Protein AF-A0A0A8JZZ3-F1 (afdb_monomer_lite)

Radius of gyration: 33.3 Å; chains: 1; bounding box: 84×31×88 Å

Organism: NCBI:txid1384459

Structure (mmCIF, N/CA/C/O backbone):
data_AF-A0A0A8JZZ3-F1
#
_entry.id   AF-A0A0A8JZZ3-F1
#
loop_
_atom_site.group_PDB
_atom_site.id
_atom_site.type_symbol
_atom_site.label_atom_id
_atom_site.label_alt_id
_atom_site.label_comp_id
_atom_site.label_asym_id
_atom_site.label_entity_id
_atom_site.label_seq_id
_atom_site.pdbx_PDB_ins_code
_atom_site.Cartn_x
_atom_site.Cartn_y
_atom_site.Cartn_z
_atom_site.occupancy
_atom_site.B_iso_or_equiv
_atom_site.auth_seq_id
_atom_site.auth_comp_id
_atom_site.auth_asym_id
_atom_site.auth_atom_id
_atom_site.pdbx_PDB_model_num
ATOM 1 N N . MET A 1 1 ? -19.562 -0.180 -4.696 1.00 65.62 1 MET A N 1
ATOM 2 C CA . MET A 1 1 ? -19.230 -0.569 -6.090 1.00 65.62 1 MET A CA 1
ATOM 3 C C . MET A 1 1 ? -18.283 0.412 -6.783 1.00 65.62 1 MET A C 1
ATOM 5 O O . MET A 1 1 ? -17.347 -0.046 -7.423 1.00 65.62 1 MET A O 1
ATOM 9 N N . THR A 1 2 ? -18.449 1.724 -6.602 1.00 86.44 2 THR A N 1
ATOM 10 C CA . THR A 1 2 ? -17.622 2.788 -7.217 1.00 86.44 2 THR A CA 1
ATOM 11 C C . THR A 1 2 ? -16.111 2.603 -7.053 1.00 86.44 2 THR A C 1
ATOM 13 O O . THR A 1 2 ? -15.379 2.689 -8.029 1.00 86.44 2 THR A O 1
ATOM 16 N N . ARG A 1 3 ? -15.633 2.246 -5.854 1.00 84.12 3 ARG A N 1
ATOM 17 C CA . ARG A 1 3 ? -14.196 2.033 -5.600 1.00 84.12 3 ARG A CA 1
ATOM 18 C C . ARG A 1 3 ? -13.573 0.954 -6.493 1.00 84.12 3 ARG A C 1
ATOM 20 O O . ARG A 1 3 ? -12.444 1.117 -6.931 1.00 84.12 3 ARG A O 1
ATOM 27 N N . LYS A 1 4 ? -14.300 -0.135 -6.773 1.00 85.56 4 LYS A N 1
ATOM 28 C CA . LYS A 1 4 ? -13.810 -1.214 -7.648 1.00 85.56 4 LYS A CA 1
ATOM 29 C C . LYS A 1 4 ? -13.753 -0.759 -9.111 1.00 85.56 4 LYS A C 1
ATOM 31 O O . LYS A 1 4 ? -12.809 -1.108 -9.806 1.00 85.56 4 LYS A O 1
ATOM 36 N N . LEU A 1 5 ? -14.723 0.055 -9.538 1.00 88.44 5 LEU A N 1
ATOM 37 C CA . LEU A 1 5 ? -14.767 0.631 -10.885 1.00 88.44 5 LEU A CA 1
ATOM 38 C C . LEU A 1 5 ? -13.639 1.642 -11.108 1.00 88.44 5 LEU A C 1
ATOM 40 O O . LEU A 1 5 ? -12.910 1.519 -12.083 1.00 88.44 5 LEU A O 1
ATOM 44 N N . VAL A 1 6 ? -13.440 2.582 -10.179 1.00 88.44 6 VAL A N 1
ATOM 45 C CA . VAL A 1 6 ? -12.343 3.564 -10.250 1.00 88.44 6 VAL A CA 1
ATOM 46 C C . VAL A 1 6 ? -10.986 2.863 -10.219 1.00 88.44 6 VAL A C 1
ATOM 48 O O . VAL A 1 6 ? -10.097 3.208 -10.988 1.00 88.44 6 VAL A O 1
ATOM 51 N N . LEU A 1 7 ? -10.832 1.836 -9.378 1.00 88.88 7 LEU A N 1
ATOM 52 C CA . LEU A 1 7 ? -9.595 1.063 -9.329 1.00 88.88 7 LEU A CA 1
ATOM 53 C C . LEU A 1 7 ? -9.319 0.352 -10.660 1.00 88.88 7 LEU A C 1
ATOM 55 O O . LEU A 1 7 ? -8.202 0.433 -11.155 1.00 88.88 7 LEU A O 1
ATOM 59 N N . GLY A 1 8 ? -10.322 -0.295 -11.260 1.00 90.00 8 GLY A N 1
ATOM 60 C CA . GLY A 1 8 ? -10.183 -0.909 -12.583 1.00 90.00 8 GLY A CA 1
ATOM 61 C C . GLY A 1 8 ? -9.839 0.114 -13.666 1.00 90.00 8 GLY A C 1
ATOM 62 O O . GLY A 1 8 ? -8.918 -0.112 -14.445 1.00 90.00 8 GLY A O 1
ATOM 63 N N . LEU A 1 9 ? -10.509 1.270 -13.654 1.00 94.19 9 LEU A N 1
ATOM 64 C CA . LEU A 1 9 ? -10.282 2.360 -14.604 1.00 94.19 9 LEU A CA 1
ATOM 65 C C . LEU A 1 9 ? -8.852 2.911 -14.554 1.00 94.19 9 LEU A C 1
ATOM 67 O O . LEU A 1 9 ? -8.366 3.382 -15.570 1.00 94.19 9 LEU A O 1
ATOM 71 N N . VAL A 1 10 ? -8.175 2.851 -13.405 1.00 91.00 10 VAL A N 1
ATOM 72 C CA . VAL A 1 10 ? -6.788 3.324 -13.260 1.00 91.00 10 VAL A CA 1
ATOM 73 C C . VAL A 1 10 ? -5.779 2.195 -13.484 1.00 91.00 10 VAL A C 1
ATOM 75 O O . VAL A 1 10 ? -4.814 2.365 -14.222 1.00 91.00 10 VAL A O 1
ATOM 78 N N . ILE A 1 11 ? -5.995 1.028 -12.872 1.00 91.19 11 ILE A N 1
ATOM 79 C CA . ILE A 1 11 ? -5.035 -0.086 -12.891 1.00 91.19 11 ILE A CA 1
ATOM 80 C C . ILE A 1 11 ? -4.914 -0.702 -14.286 1.00 91.19 11 ILE A C 1
ATOM 82 O O . ILE A 1 11 ? -3.808 -1.029 -14.704 1.00 91.19 11 ILE A O 1
ATOM 86 N N . ILE A 1 12 ? -6.026 -0.857 -15.012 1.00 94.56 12 ILE A N 1
ATOM 87 C CA . ILE A 1 12 ? -6.021 -1.481 -16.341 1.00 94.56 12 ILE A CA 1
ATOM 88 C C . ILE A 1 12 ? -5.175 -0.676 -17.342 1.00 94.56 12 ILE A C 1
ATOM 90 O O . ILE A 1 12 ? -4.244 -1.258 -17.902 1.00 94.56 12 ILE A O 1
ATOM 94 N N . PRO A 1 13 ? -5.419 0.631 -17.575 1.00 95.62 13 PRO A N 1
ATOM 95 C CA . PRO A 1 13 ? -4.598 1.395 -18.510 1.00 95.62 13 PRO A CA 1
ATOM 96 C C . PRO A 1 13 ? -3.156 1.546 -18.026 1.00 95.62 13 PRO A C 1
ATOM 98 O O . PRO A 1 13 ? -2.245 1.491 -18.846 1.00 95.62 13 PRO A O 1
ATOM 101 N N . LEU A 1 14 ? -2.927 1.665 -16.712 1.00 91.62 14 LEU A N 1
ATOM 102 C CA . LEU A 1 14 ? -1.573 1.696 -16.158 1.00 91.62 14 LEU A CA 1
ATOM 103 C C . LEU A 1 14 ? -0.808 0.401 -16.474 1.00 91.62 14 LEU A C 1
ATOM 105 O O . LEU A 1 14 ? 0.331 0.453 -16.929 1.00 91.62 14 LEU A O 1
ATOM 109 N N . GLY A 1 15 ? -1.444 -0.760 -16.293 1.00 90.88 15 GLY A N 1
ATOM 110 C CA . GLY A 1 15 ? -0.870 -2.055 -16.654 1.00 90.88 15 GLY A CA 1
ATOM 111 C C . GLY A 1 15 ? -0.594 -2.171 -18.152 1.00 90.88 15 GLY A C 1
ATOM 112 O O . GLY A 1 15 ? 0.487 -2.608 -18.541 1.00 90.88 15 GLY A O 1
ATOM 113 N N . LEU A 1 16 ? -1.527 -1.714 -18.995 1.00 95.25 16 LEU A N 1
ATOM 114 C CA . LEU A 1 16 ? -1.333 -1.676 -20.447 1.00 95.25 16 LEU A CA 1
ATOM 115 C C . LEU A 1 16 ? -0.117 -0.824 -20.836 1.00 95.25 16 LEU A C 1
ATOM 117 O O . LEU A 1 16 ? 0.689 -1.251 -21.660 1.00 95.25 16 LEU A O 1
ATOM 121 N N . ALA A 1 17 ? 0.038 0.351 -20.221 1.00 91.81 17 ALA A N 1
ATOM 122 C CA . ALA A 1 17 ? 1.166 1.244 -20.462 1.00 91.81 17 ALA A CA 1
ATOM 123 C C . ALA A 1 17 ? 2.500 0.605 -20.047 1.00 91.81 17 ALA A C 1
ATOM 125 O O . ALA A 1 17 ? 3.467 0.668 -20.805 1.00 91.81 17 ALA A O 1
ATOM 126 N N . LEU A 1 18 ? 2.547 -0.065 -18.888 1.00 89.06 18 LEU A N 1
ATOM 127 C CA . LEU A 1 18 ? 3.738 -0.790 -18.433 1.00 89.06 18 LEU A CA 1
ATOM 128 C C . LEU A 1 18 ? 4.113 -1.934 -19.385 1.00 89.06 18 LEU A C 1
A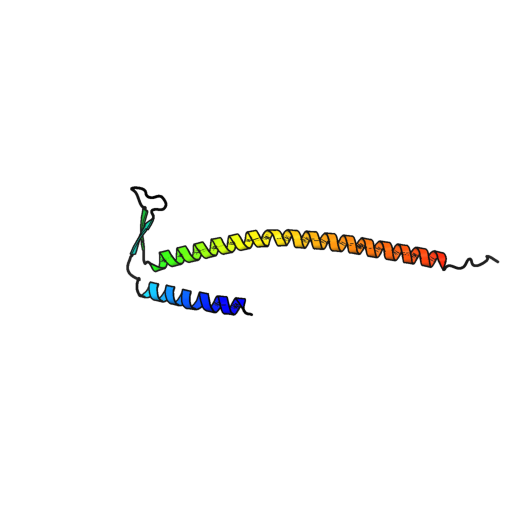TOM 130 O O . LEU A 1 18 ? 5.287 -2.089 -19.712 1.00 89.06 18 LEU A O 1
ATOM 134 N N . ILE A 1 19 ? 3.130 -2.703 -19.869 1.00 89.56 19 ILE A N 1
ATOM 135 C CA . ILE A 1 19 ? 3.359 -3.780 -20.845 1.00 89.56 19 ILE A CA 1
ATOM 136 C C . ILE A 1 19 ? 3.873 -3.205 -22.167 1.00 89.56 19 ILE A C 1
ATOM 138 O O . ILE A 1 19 ? 4.868 -3.691 -22.699 1.00 89.56 19 ILE A O 1
ATOM 142 N N . ALA A 1 20 ? 3.228 -2.160 -22.692 1.00 90.94 20 ALA A N 1
ATOM 143 C CA . ALA A 1 20 ? 3.648 -1.519 -23.935 1.00 90.94 20 ALA A CA 1
ATOM 144 C C . ALA A 1 20 ? 5.086 -0.992 -23.831 1.00 90.94 20 ALA A C 1
ATOM 146 O O . ALA A 1 20 ? 5.906 -1.240 -24.716 1.00 90.94 20 ALA A O 1
ATOM 147 N N . LEU A 1 21 ? 5.423 -0.335 -22.717 1.00 85.62 21 LEU A N 1
ATOM 148 C CA . LEU A 1 21 ? 6.777 0.138 -22.467 1.00 85.62 21 LEU A CA 1
ATOM 149 C C . LEU A 1 21 ? 7.778 -1.019 -22.366 1.00 85.62 21 LEU A C 1
ATOM 151 O O . LEU A 1 21 ? 8.877 -0.887 -22.895 1.00 85.62 21 LEU A O 1
ATOM 155 N N . ALA A 1 22 ? 7.408 -2.140 -21.739 1.00 84.00 22 ALA A N 1
ATOM 156 C CA . ALA A 1 22 ? 8.256 -3.328 -21.639 1.00 84.00 22 ALA A CA 1
ATOM 157 C C . ALA A 1 22 ? 8.555 -3.959 -23.001 1.00 84.00 22 ALA A C 1
ATOM 159 O O . ALA A 1 22 ? 9.692 -4.342 -23.267 1.00 84.00 22 ALA A O 1
ATOM 160 N N . VAL A 1 23 ? 7.553 -4.029 -23.880 1.00 87.56 23 VAL A N 1
ATOM 161 C CA . VAL A 1 23 ? 7.722 -4.568 -25.235 1.00 87.56 23 VAL A CA 1
ATOM 162 C C . VAL A 1 23 ? 8.641 -3.672 -26.068 1.00 87.56 23 VAL A C 1
ATOM 164 O O . VAL A 1 23 ? 9.521 -4.178 -26.765 1.00 87.56 23 VAL A O 1
ATOM 167 N N . VAL A 1 24 ? 8.464 -2.351 -25.977 1.00 89.62 24 VAL A N 1
ATOM 168 C CA . VAL A 1 24 ? 9.274 -1.375 -26.724 1.00 89.62 24 VAL A CA 1
ATOM 169 C C . VAL A 1 24 ? 10.696 -1.276 -26.159 1.00 89.62 24 VAL A C 1
ATOM 171 O O . VAL A 1 24 ? 11.660 -1.256 -26.918 1.00 89.62 24 VAL A O 1
ATOM 174 N N . ASN A 1 25 ? 10.846 -1.277 -24.833 1.00 87.19 25 ASN A N 1
ATOM 175 C CA . ASN A 1 25 ? 12.119 -1.110 -24.128 1.00 87.19 25 ASN A CA 1
ATOM 176 C C . ASN A 1 25 ? 12.603 -2.437 -23.536 1.00 87.19 25 ASN A C 1
ATOM 178 O O . ASN A 1 25 ? 12.844 -2.562 -22.334 1.00 87.19 25 ASN A O 1
ATOM 182 N N . ARG A 1 26 ? 12.740 -3.438 -24.411 1.00 86.69 26 ARG A N 1
ATOM 183 C CA . ARG A 1 26 ? 13.387 -4.720 -24.086 1.00 86.69 26 ARG A CA 1
ATOM 184 C C . ARG A 1 26 ? 14.916 -4.636 -24.062 1.00 86.69 26 ARG A C 1
ATOM 186 O O . ARG A 1 26 ? 15.564 -5.541 -23.549 1.00 86.69 26 ARG A O 1
ATOM 193 N N . GLY A 1 27 ? 15.474 -3.593 -24.676 1.00 90.06 27 GLY A N 1
ATOM 194 C CA . GLY A 1 27 ? 16.907 -3.321 -24.658 1.00 90.06 27 GLY A CA 1
ATOM 195 C C . GLY A 1 27 ? 17.370 -2.845 -23.279 1.00 90.06 27 GLY A C 1
ATOM 196 O O . GLY A 1 27 ? 16.544 -2.368 -22.494 1.00 90.06 27 GLY A O 1
ATOM 197 N N . PRO A 1 28 ? 18.669 -2.980 -22.978 1.00 88.25 28 PRO A N 1
ATOM 198 C CA . PRO A 1 28 ? 19.226 -2.428 -21.758 1.00 88.25 28 PRO A CA 1
ATOM 199 C C . PRO A 1 28 ? 19.076 -0.903 -21.746 1.00 88.25 28 PRO A C 1
ATOM 201 O O . PRO A 1 28 ? 19.305 -0.233 -22.753 1.00 88.25 28 PRO A O 1
ATOM 204 N N . ALA A 1 29 ? 18.654 -0.373 -20.602 1.00 88.62 29 ALA A N 1
ATOM 205 C CA . ALA A 1 29 ? 18.619 1.047 -20.312 1.00 88.62 29 ALA A CA 1
ATOM 206 C C . ALA A 1 29 ? 19.526 1.319 -19.112 1.00 88.62 29 ALA A C 1
ATOM 208 O O . ALA A 1 29 ? 19.562 0.553 -18.147 1.00 88.62 29 ALA A O 1
ATOM 209 N N . GLU A 1 30 ? 20.250 2.423 -19.185 1.00 90.56 30 GLU A N 1
ATOM 210 C CA . GLU A 1 30 ? 21.156 2.864 -18.140 1.00 90.56 30 GLU A CA 1
ATOM 211 C C . GLU A 1 30 ? 20.387 3.751 -17.157 1.00 90.56 30 GLU A C 1
ATOM 213 O O . GLU A 1 30 ? 19.829 4.786 -17.529 1.00 90.56 30 GLU A O 1
ATOM 218 N N . LEU A 1 31 ? 20.313 3.322 -15.899 1.00 89.12 31 LEU A N 1
ATOM 219 C CA . LEU A 1 31 ? 19.752 4.105 -14.810 1.00 89.12 31 LEU A CA 1
ATOM 220 C C . LEU A 1 31 ? 20.884 4.562 -13.897 1.00 89.12 31 LEU A C 1
ATOM 222 O O . LEU A 1 31 ? 21.530 3.749 -13.236 1.00 89.12 31 LEU A O 1
ATOM 226 N N . ILE A 1 32 ? 21.075 5.876 -13.827 1.00 89.56 32 ILE A N 1
ATOM 227 C CA . ILE A 1 32 ? 21.998 6.504 -12.886 1.00 89.56 32 ILE A CA 1
ATOM 228 C C . ILE A 1 32 ? 21.198 6.908 -11.649 1.00 89.56 32 ILE A C 1
ATOM 230 O O . ILE A 1 32 ? 20.329 7.779 -11.700 1.00 89.56 32 ILE A O 1
ATOM 234 N N . LEU A 1 33 ? 21.471 6.237 -10.535 1.00 87.00 33 LEU A N 1
ATOM 235 C CA . LEU A 1 33 ? 20.889 6.535 -9.235 1.00 87.00 33 LEU A CA 1
ATOM 236 C C . LEU A 1 33 ? 21.776 7.552 -8.518 1.00 87.00 33 LEU A C 1
ATOM 238 O O . LEU A 1 33 ? 22.800 7.193 -7.935 1.00 87.00 33 LEU A O 1
ATOM 242 N N . ASP A 1 34 ? 21.345 8.811 -8.541 1.00 87.38 34 ASP A N 1
ATOM 243 C CA . ASP A 1 34 ? 21.970 9.899 -7.791 1.00 87.38 34 ASP A CA 1
ATOM 244 C C . ASP A 1 34 ? 20.947 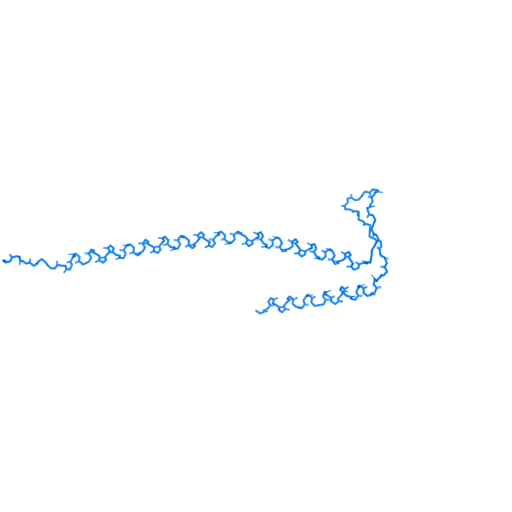10.594 -6.870 1.00 87.38 34 ASP A C 1
ATOM 246 O O . ASP A 1 34 ? 20.317 11.583 -7.249 1.00 87.38 34 ASP A O 1
ATOM 250 N N . PRO A 1 35 ? 20.714 10.057 -5.658 1.00 82.56 35 PRO A N 1
ATOM 251 C CA . PRO A 1 35 ? 19.739 10.618 -4.727 1.00 82.56 35 PRO A CA 1
ATOM 252 C C . PRO A 1 35 ? 20.196 11.919 -4.043 1.00 82.56 35 PRO A C 1
ATOM 254 O O . PRO A 1 35 ? 19.360 12.582 -3.430 1.00 82.56 35 PRO A O 1
ATOM 257 N N . PHE A 1 36 ? 21.486 12.280 -4.108 1.00 84.88 36 PHE A N 1
ATOM 258 C CA . PHE A 1 36 ? 22.052 13.392 -3.328 1.00 84.88 36 PHE A CA 1
ATOM 259 C C . PHE A 1 36 ? 22.961 14.351 -4.119 1.00 84.88 36 PHE A C 1
ATOM 261 O O . PHE A 1 36 ? 23.492 15.284 -3.518 1.00 84.88 36 PHE A O 1
ATOM 268 N N . GLY A 1 37 ? 23.116 14.189 -5.436 1.00 76.19 37 GLY A N 1
ATOM 269 C CA . GLY A 1 37 ? 23.878 15.114 -6.282 1.00 76.19 37 GLY A CA 1
ATOM 270 C C . GLY A 1 37 ? 25.398 14.949 -6.176 1.00 76.19 37 GLY A C 1
ATOM 271 O O . GLY A 1 37 ? 26.112 15.952 -6.181 1.00 76.19 37 GLY A O 1
ATOM 272 N N . GLY A 1 38 ? 25.895 13.725 -5.975 1.00 76.88 38 GLY A N 1
ATOM 273 C CA . GLY A 1 38 ? 27.323 13.445 -5.769 1.00 76.88 38 GLY A CA 1
ATOM 274 C C . GLY A 1 38 ? 28.070 13.040 -7.046 1.00 76.88 38 GLY A C 1
ATOM 275 O O . GLY A 1 38 ? 27.477 12.550 -7.997 1.00 76.88 38 GLY A O 1
ATOM 276 N N . ASP A 1 39 ? 29.402 13.147 -7.032 1.00 71.31 39 ASP A N 1
ATOM 277 C CA . ASP A 1 39 ? 30.283 12.814 -8.175 1.00 71.31 39 ASP A CA 1
ATOM 278 C C . ASP A 1 39 ? 30.346 11.298 -8.501 1.00 71.31 39 ASP A C 1
ATOM 280 O O . ASP A 1 39 ? 31.028 10.867 -9.424 1.00 71.31 39 ASP A O 1
ATOM 284 N N . GLN A 1 40 ? 29.646 10.456 -7.728 1.00 75.69 40 GLN A N 1
ATOM 285 C CA . GLN A 1 40 ? 29.658 8.993 -7.851 1.00 75.69 40 GLN A CA 1
ATOM 286 C C . GLN A 1 40 ? 28.230 8.428 -7.817 1.00 75.69 40 GLN A C 1
ATOM 288 O O . GLN A 1 40 ? 27.811 7.804 -6.840 1.00 75.69 40 GLN A O 1
ATOM 293 N N . GLY A 1 41 ? 27.464 8.667 -8.882 1.00 79.19 41 GLY A N 1
ATOM 294 C CA . GLY A 1 41 ? 26.159 8.031 -9.077 1.00 79.19 41 GLY A CA 1
ATOM 295 C C . GLY A 1 41 ? 26.300 6.520 -9.293 1.00 79.19 41 GLY A C 1
ATOM 296 O O . GLY A 1 41 ? 27.197 6.066 -10.004 1.00 79.19 41 GLY A O 1
ATOM 297 N N . TYR A 1 42 ? 25.413 5.722 -8.690 1.00 85.81 42 TYR A N 1
ATOM 298 C CA . TYR A 1 42 ? 25.413 4.274 -8.906 1.00 85.81 42 TYR A CA 1
ATOM 299 C C . TYR A 1 42 ? 24.688 3.948 -10.211 1.00 85.81 42 TYR A C 1
ATOM 301 O O . TYR A 1 42 ? 23.506 4.255 -10.372 1.00 85.81 42 TYR A O 1
ATOM 309 N N . MET A 1 43 ? 25.406 3.335 -11.143 1.00 89.88 43 MET A N 1
ATOM 310 C CA . MET A 1 43 ? 24.917 3.030 -12.480 1.00 89.88 43 MET A CA 1
ATOM 311 C C . MET A 1 43 ? 24.440 1.584 -12.557 1.00 89.88 43 MET A C 1
ATOM 313 O O . MET A 1 43 ? 25.172 0.656 -12.215 1.00 89.88 43 MET A O 1
ATOM 317 N N . VAL A 1 44 ? 23.201 1.396 -13.005 1.00 91.31 44 VAL A N 1
ATOM 318 C CA . VAL A 1 44 ? 22.590 0.079 -13.184 1.00 91.31 44 VAL A CA 1
ATOM 319 C C . VAL A 1 44 ? 22.069 -0.032 -14.602 1.00 91.31 44 VAL A C 1
ATOM 321 O O . VAL A 1 44 ? 21.269 0.789 -15.042 1.00 91.31 44 VAL A O 1
ATOM 324 N N . GLU A 1 45 ? 22.485 -1.080 -15.299 1.00 93.19 45 GLU A N 1
ATOM 325 C CA . GLU A 1 45 ? 22.004 -1.386 -16.638 1.00 93.19 45 GLU A CA 1
ATOM 326 C C . GLU A 1 45 ? 20.969 -2.510 -16.566 1.00 93.19 45 GLU A C 1
ATOM 328 O O . GLU A 1 45 ? 21.256 -3.629 -16.136 1.00 93.19 45 GLU A O 1
ATOM 333 N N . ALA A 1 46 ? 19.733 -2.204 -16.950 1.00 90.25 46 ALA A N 1
ATOM 334 C CA . ALA A 1 46 ? 18.658 -3.183 -17.041 1.00 90.25 46 ALA A CA 1
ATOM 335 C C . ALA A 1 46 ? 17.558 -2.673 -17.983 1.00 90.25 46 ALA A C 1
ATOM 337 O O . ALA A 1 46 ? 17.442 -1.469 -18.207 1.00 90.25 46 ALA A O 1
ATOM 338 N N . PRO A 1 47 ? 16.703 -3.548 -18.535 1.00 91.19 47 PRO A N 1
ATOM 339 C CA . PRO A 1 47 ? 15.533 -3.096 -19.277 1.00 91.19 47 PRO A CA 1
ATOM 340 C C . PRO A 1 47 ? 14.647 -2.146 -18.458 1.00 91.19 47 PRO A C 1
ATOM 342 O O . PRO A 1 47 ? 14.299 -2.436 -17.310 1.00 91.19 47 PRO A O 1
ATOM 345 N N . LEU A 1 48 ? 14.228 -1.032 -19.068 1.00 87.75 48 LEU A N 1
ATOM 346 C CA . LEU A 1 48 ? 13.539 0.080 -18.393 1.00 87.75 48 LEU A CA 1
ATOM 347 C C . LEU A 1 48 ? 12.294 -0.351 -17.598 1.00 87.75 48 LEU A C 1
ATOM 349 O O . LEU A 1 48 ? 11.987 0.207 -16.542 1.00 87.75 48 LEU A O 1
ATOM 353 N N . PHE A 1 49 ? 11.574 -1.362 -18.085 1.00 86.38 49 PHE A N 1
ATOM 354 C CA . PHE A 1 49 ? 10.370 -1.851 -17.418 1.00 86.38 49 PHE A CA 1
ATOM 355 C C . PHE A 1 49 ? 10.643 -2.436 -16.030 1.00 86.38 49 PHE A C 1
ATOM 357 O O . PHE A 1 49 ? 9.760 -2.373 -15.177 1.00 86.38 49 PHE A O 1
ATOM 364 N N . LEU A 1 50 ? 11.843 -2.975 -15.778 1.00 90.38 50 LEU A N 1
ATOM 365 C CA . LEU A 1 50 ? 12.210 -3.501 -14.463 1.00 90.38 50 LEU A CA 1
ATOM 366 C C . LEU A 1 50 ? 12.293 -2.376 -13.437 1.00 90.38 50 LEU A C 1
ATOM 368 O O . LEU A 1 50 ? 11.738 -2.507 -12.349 1.00 90.38 50 LEU A O 1
ATOM 372 N N . PHE A 1 51 ? 12.910 -1.249 -13.795 1.00 90.19 51 PHE A N 1
ATOM 373 C CA . PHE A 1 51 ? 12.994 -0.089 -12.909 1.00 90.19 51 PHE A CA 1
ATOM 374 C C . PHE A 1 51 ? 11.607 0.448 -12.554 1.00 90.19 51 PHE A C 1
ATOM 376 O O . PHE A 1 51 ? 11.314 0.669 -11.379 1.00 90.19 51 PHE A O 1
ATOM 383 N N . LEU A 1 52 ? 10.721 0.586 -13.546 1.00 89.94 52 LEU A N 1
ATOM 384 C CA . LEU A 1 52 ? 9.354 1.048 -13.302 1.00 89.94 52 LEU A CA 1
ATOM 385 C C . LEU A 1 52 ? 8.530 0.054 -12.488 1.00 89.94 52 LEU A C 1
ATOM 387 O O . LEU A 1 52 ? 7.783 0.472 -11.606 1.00 89.94 52 LEU A O 1
ATOM 391 N N . LEU A 1 53 ? 8.664 -1.248 -12.750 1.00 90.69 53 LEU A N 1
ATOM 392 C CA . LEU A 1 53 ? 7.963 -2.276 -11.987 1.00 90.69 53 LEU A CA 1
ATOM 393 C C . LEU A 1 53 ? 8.426 -2.279 -10.527 1.00 90.69 53 LEU A C 1
ATOM 395 O O . LEU A 1 53 ? 7.589 -2.334 -9.629 1.00 90.69 53 LEU A O 1
ATOM 399 N N . CYS A 1 54 ? 9.732 -2.164 -10.282 1.00 93.56 54 CYS A N 1
ATOM 400 C CA . CYS A 1 54 ? 10.294 -2.048 -8.939 1.00 93.56 54 CYS A CA 1
ATOM 401 C C . CYS A 1 54 ? 9.811 -0.776 -8.232 1.00 93.56 54 CYS A C 1
ATOM 403 O O . CYS A 1 54 ? 9.373 -0.853 -7.086 1.00 93.56 54 CYS A O 1
ATOM 405 N N . ALA A 1 55 ? 9.821 0.376 -8.909 1.00 92.06 55 ALA A N 1
ATOM 406 C CA . ALA A 1 55 ? 9.310 1.631 -8.358 1.00 92.06 55 ALA A CA 1
ATOM 407 C C . ALA A 1 55 ? 7.810 1.540 -8.027 1.00 92.06 55 ALA A C 1
ATOM 409 O O . ALA A 1 55 ? 7.375 1.952 -6.950 1.00 92.06 55 ALA A O 1
ATOM 410 N N . PHE A 1 56 ? 7.021 0.940 -8.921 1.00 92.38 56 PHE A N 1
ATOM 411 C CA . PHE A 1 56 ? 5.599 0.694 -8.706 1.00 92.38 56 PHE A CA 1
ATOM 412 C C . PHE A 1 56 ? 5.356 -0.252 -7.524 1.00 92.38 56 PHE A C 1
ATOM 414 O O . PHE A 1 56 ? 4.551 0.055 -6.644 1.00 92.38 56 PHE A O 1
ATOM 421 N N . ALA A 1 57 ? 6.074 -1.376 -7.466 1.00 93.81 57 ALA A N 1
ATOM 422 C CA . ALA A 1 57 ? 5.986 -2.337 -6.372 1.00 93.81 57 ALA A CA 1
ATOM 423 C C . ALA A 1 57 ? 6.357 -1.688 -5.035 1.00 93.81 57 ALA A C 1
ATOM 425 O O . ALA A 1 57 ? 5.638 -1.858 -4.052 1.00 93.81 57 ALA A O 1
ATOM 426 N N . LEU A 1 58 ? 7.422 -0.884 -5.005 1.00 96.75 58 LEU A N 1
ATOM 427 C CA . LEU A 1 58 ? 7.840 -0.149 -3.817 1.00 96.75 58 LEU A CA 1
ATOM 428 C C . LEU A 1 58 ? 6.755 0.834 -3.360 1.00 96.75 58 LEU A C 1
ATOM 430 O O . LEU A 1 58 ? 6.395 0.845 -2.184 1.00 96.75 58 LEU A O 1
ATOM 434 N N . GLY A 1 59 ? 6.169 1.597 -4.287 1.00 94.44 59 GLY A N 1
ATOM 435 C CA . GLY A 1 59 ? 5.038 2.478 -3.994 1.00 94.44 59 GLY A CA 1
ATOM 436 C C . GLY A 1 59 ? 3.832 1.723 -3.427 1.00 94.44 59 GLY A C 1
ATOM 437 O O . GLY A 1 59 ? 3.210 2.179 -2.465 1.00 94.44 59 GLY A O 1
ATOM 438 N N . LEU A 1 60 ? 3.533 0.535 -3.960 1.00 93.88 60 LEU A N 1
ATOM 439 C CA . LEU A 1 60 ? 2.439 -0.309 -3.479 1.00 93.88 60 LEU A CA 1
ATOM 440 C C . LEU A 1 60 ? 2.710 -0.859 -2.072 1.00 93.88 60 LEU A C 1
ATOM 442 O O . LEU A 1 60 ? 1.808 -0.861 -1.234 1.00 93.88 60 LEU A O 1
ATOM 446 N N . LEU A 1 61 ? 3.946 -1.282 -1.795 1.00 97.00 61 LEU A N 1
ATOM 447 C CA . LEU A 1 61 ? 4.369 -1.741 -0.471 1.00 97.00 61 LEU A CA 1
ATOM 448 C C . LEU A 1 61 ? 4.277 -0.615 0.559 1.00 97.00 61 LEU A C 1
ATOM 450 O O . LEU A 1 61 ? 3.681 -0.808 1.618 1.00 97.00 61 LEU A O 1
ATOM 454 N N . ILE A 1 62 ? 4.796 0.572 0.233 1.00 96.56 62 ILE A N 1
ATOM 455 C CA . ILE A 1 62 ? 4.732 1.753 1.103 1.00 96.56 62 ILE A CA 1
ATOM 456 C C . ILE A 1 62 ? 3.274 2.148 1.355 1.00 96.56 62 ILE A C 1
ATOM 458 O O . ILE A 1 62 ? 2.871 2.326 2.504 1.00 96.56 62 ILE A O 1
ATOM 462 N N . GLY A 1 63 ? 2.454 2.235 0.303 1.00 92.25 63 GLY A N 1
ATOM 463 C CA . GLY A 1 63 ? 1.037 2.576 0.422 1.00 92.25 63 GLY A CA 1
ATOM 464 C C . GLY A 1 63 ? 0.249 1.546 1.236 1.00 92.25 63 GLY A C 1
ATOM 465 O O . GLY A 1 63 ? -0.564 1.910 2.089 1.00 92.25 63 GLY A O 1
ATOM 466 N N . GLY A 1 64 ? 0.523 0.257 1.023 1.00 92.00 64 GLY A N 1
ATOM 467 C CA . GLY A 1 64 ? -0.060 -0.841 1.791 1.00 92.00 64 GLY A CA 1
ATOM 468 C C . GLY A 1 64 ? 0.327 -0.780 3.267 1.00 92.00 64 GLY A C 1
ATOM 469 O O . GLY A 1 64 ? -0.544 -0.863 4.134 1.00 92.00 64 GLY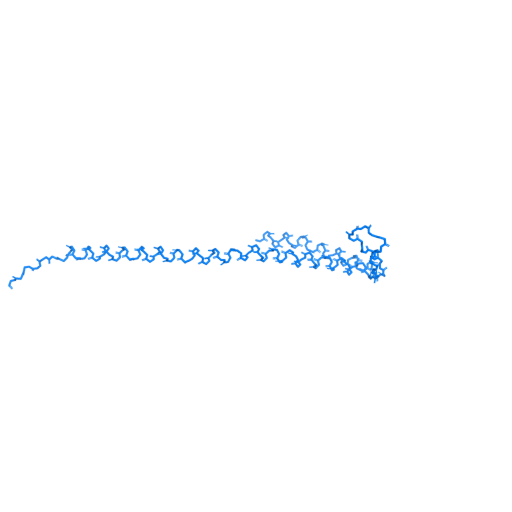 A O 1
ATOM 470 N N . PHE A 1 65 ? 1.608 -0.556 3.560 1.00 94.81 65 PHE A N 1
ATOM 471 C CA . PHE A 1 65 ? 2.120 -0.428 4.921 1.00 94.81 65 PHE A CA 1
ATOM 472 C C . PHE A 1 65 ? 1.538 0.794 5.644 1.00 94.81 65 PHE A C 1
ATOM 474 O O . PHE A 1 65 ? 1.046 0.674 6.768 1.00 94.81 65 PHE A O 1
ATOM 481 N N . ALA A 1 66 ? 1.489 1.950 4.977 1.00 91.38 66 ALA A N 1
ATOM 482 C CA . ALA A 1 66 ? 0.858 3.157 5.505 1.00 91.38 66 ALA A CA 1
ATOM 483 C C . ALA A 1 66 ? -0.636 2.937 5.801 1.00 91.38 66 ALA A C 1
ATOM 485 O O . ALA A 1 66 ? -1.131 3.313 6.868 1.00 91.38 66 ALA A O 1
ATOM 486 N N . SER A 1 67 ? -1.358 2.271 4.891 1.00 89.25 67 SER A N 1
ATOM 487 C CA . SER A 1 67 ? -2.764 1.912 5.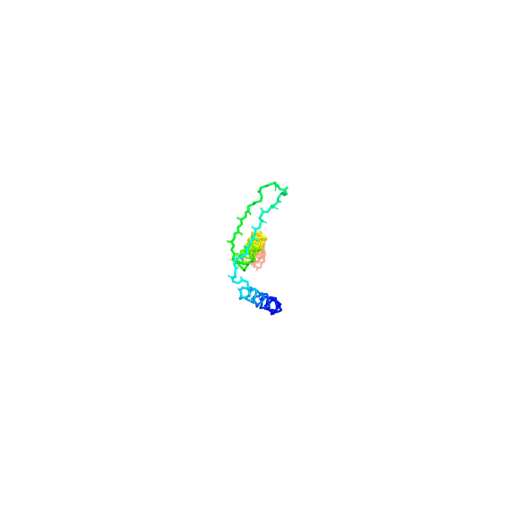099 1.00 89.25 67 SER A CA 1
ATOM 488 C C . SER A 1 67 ? -2.941 0.956 6.282 1.00 89.25 67 SER A C 1
ATOM 490 O O . SER A 1 67 ? -3.852 1.142 7.092 1.00 89.25 67 SER A O 1
ATOM 492 N N . TRP A 1 68 ? -2.047 -0.026 6.431 1.00 87.00 68 TRP A N 1
ATOM 493 C CA . TRP A 1 68 ? -2.080 -0.990 7.527 1.00 87.00 68 TRP A CA 1
ATOM 494 C C . TRP A 1 68 ? -1.861 -0.328 8.890 1.00 87.00 68 TRP A C 1
ATOM 496 O O . TRP A 1 68 ? -2.632 -0.587 9.818 1.00 87.00 68 TRP A O 1
ATOM 506 N N . ILE A 1 69 ? -0.883 0.576 9.004 1.00 87.94 69 ILE A N 1
ATOM 507 C CA . ILE A 1 69 ? -0.654 1.353 10.232 1.00 87.94 69 ILE A CA 1
ATOM 508 C C . ILE A 1 69 ? -1.885 2.198 10.567 1.00 87.94 69 ILE A C 1
ATOM 510 O O . ILE A 1 69 ? -2.362 2.165 11.705 1.00 87.94 69 ILE A O 1
ATOM 514 N N . ASN A 1 70 ? -2.445 2.905 9.580 1.00 83.62 70 ASN A N 1
ATOM 515 C CA . ASN A 1 70 ? -3.618 3.750 9.795 1.00 83.62 70 ASN A CA 1
ATOM 516 C C . ASN A 1 70 ? -4.833 2.925 10.262 1.00 83.62 70 ASN A C 1
ATOM 518 O O . ASN A 1 70 ? -5.514 3.294 11.217 1.00 83.62 70 ASN A O 1
ATOM 522 N N . GLN A 1 71 ? -5.070 1.756 9.657 1.00 83.94 71 GLN A N 1
ATOM 523 C CA . GLN A 1 71 ? -6.148 0.844 10.061 1.00 83.94 71 GLN A CA 1
ATOM 524 C C . GLN A 1 71 ? -5.882 0.134 11.401 1.00 83.94 71 GLN A C 1
ATOM 526 O O . GLN A 1 71 ? -6.824 -0.237 12.107 1.00 83.94 71 GLN A O 1
ATOM 531 N N . GLY A 1 72 ? -4.618 -0.036 11.798 1.00 78.88 72 GLY A N 1
ATOM 532 C CA . GLY A 1 72 ? -4.230 -0.677 13.055 1.00 78.88 72 GLY A CA 1
ATOM 533 C C . GLY A 1 72 ? -4.771 0.036 14.298 1.00 78.88 72 GLY A C 1
ATOM 534 O O . GLY A 1 72 ? -5.173 -0.627 15.259 1.00 78.88 72 GLY A O 1
ATOM 535 N N . LYS A 1 73 ? -4.864 1.373 14.265 1.00 75.12 73 LYS A N 1
ATOM 536 C CA . LYS A 1 73 ? -5.424 2.183 15.362 1.00 75.12 73 LYS A CA 1
ATOM 537 C C . LYS A 1 73 ? -6.911 1.886 15.591 1.00 75.12 73 LYS A C 1
ATOM 539 O O . LYS A 1 73 ? -7.318 1.638 16.725 1.00 75.12 73 LYS A O 1
ATOM 544 N N . TRP A 1 74 ? -7.694 1.788 14.516 1.00 75.56 74 TRP A N 1
ATOM 545 C CA . TRP A 1 74 ? -9.136 1.510 14.570 1.00 75.56 74 TRP A CA 1
ATOM 546 C C . TRP A 1 74 ? -9.463 0.137 15.161 1.00 75.56 74 TRP A C 1
ATOM 548 O O . TRP A 1 74 ? -10.465 -0.018 15.855 1.00 75.56 74 TRP A O 1
ATOM 558 N N . ARG A 1 75 ? -8.581 -0.857 14.983 1.00 75.88 75 ARG A N 1
ATOM 559 C CA . ARG A 1 75 ? -8.745 -2.178 15.615 1.00 75.88 75 ARG A CA 1
ATOM 560 C C . ARG A 1 75 ? -8.682 -2.124 17.142 1.00 75.88 75 ARG A C 1
ATOM 562 O O . ARG A 1 75 ? -9.276 -2.984 17.790 1.00 75.88 75 ARG A O 1
ATOM 569 N N . ARG A 1 76 ? -7.950 -1.165 17.721 1.00 74.12 76 ARG A N 1
ATOM 570 C CA . ARG A 1 76 ? -7.890 -0.970 19.178 1.00 74.12 76 ARG A CA 1
ATOM 571 C C . ARG A 1 76 ? -9.118 -0.214 19.673 1.00 74.12 76 ARG A C 1
ATOM 573 O O . ARG A 1 76 ? -9.739 -0.673 20.626 1.00 74.12 76 ARG A O 1
ATOM 580 N N . THR A 1 77 ? -9.511 0.851 18.978 1.00 79.00 77 THR A N 1
ATOM 581 C CA . THR A 1 77 ? -10.698 1.648 19.323 1.00 79.00 77 THR A CA 1
ATOM 582 C C . THR A 1 77 ? -11.974 0.812 19.287 1.00 79.00 77 THR A C 1
ATOM 584 O O . THR A 1 77 ? -12.689 0.765 20.278 1.00 79.00 77 THR A O 1
ATOM 587 N N . ALA A 1 78 ? -12.188 0.019 18.232 1.00 82.19 78 ALA A N 1
ATOM 588 C CA . ALA A 1 78 ? -13.366 -0.843 18.130 1.00 82.19 78 ALA A CA 1
ATOM 589 C C . ALA A 1 78 ? -13.465 -1.869 19.278 1.00 82.19 78 ALA A C 1
ATOM 591 O O . ALA A 1 78 ? -14.556 -2.238 19.706 1.00 82.19 78 ALA A O 1
ATOM 592 N N . ARG A 1 79 ? -12.325 -2.342 19.809 1.00 82.06 79 ARG A N 1
ATOM 593 C CA . ARG A 1 79 ? -12.311 -3.247 20.971 1.00 82.06 79 ARG A CA 1
ATOM 594 C C . ARG A 1 79 ? -12.592 -2.517 22.281 1.00 82.06 79 ARG A C 1
ATOM 596 O O . ARG A 1 79 ? -13.198 -3.128 23.156 1.00 82.06 79 ARG A O 1
ATOM 603 N N . ALA A 1 80 ? -12.122 -1.279 22.426 1.00 83.44 80 ALA A N 1
ATOM 604 C CA . ALA A 1 80 ? -12.372 -0.451 23.602 1.00 83.44 80 ALA A CA 1
ATOM 605 C C . ALA A 1 80 ? -13.851 -0.049 23.678 1.00 83.44 80 ALA A C 1
ATOM 607 O O . ALA A 1 80 ? -14.509 -0.359 24.666 1.00 83.44 80 ALA A O 1
ATOM 608 N N . GLU A 1 81 ? -14.409 0.473 22.585 1.00 83.50 81 GLU A N 1
ATOM 609 C CA . GLU A 1 81 ? -15.830 0.826 22.493 1.00 83.50 81 GLU A CA 1
ATOM 610 C C . GLU A 1 81 ? -16.738 -0.389 22.727 1.00 83.50 81 GLU A C 1
ATOM 612 O O . GLU A 1 81 ? -17.715 -0.317 23.467 1.00 83.50 81 GLU A O 1
ATOM 617 N N . ALA A 1 82 ? -16.383 -1.562 22.189 1.00 86.19 82 ALA A N 1
ATOM 618 C CA . ALA A 1 82 ? -17.136 -2.790 22.444 1.00 86.19 82 ALA A CA 1
ATOM 619 C C . ALA A 1 82 ? -17.045 -3.286 23.901 1.00 86.19 82 ALA A C 1
ATOM 621 O O . ALA A 1 82 ? -17.850 -4.127 24.309 1.00 86.19 82 ALA A O 1
ATOM 622 N N . ARG A 1 83 ? -16.038 -2.871 24.679 1.00 87.88 83 ARG A N 1
ATOM 623 C CA . ARG A 1 83 ? -15.966 -3.166 26.122 1.00 87.88 83 ARG A CA 1
ATOM 624 C C . ARG A 1 83 ? -16.843 -2.197 26.895 1.00 87.88 83 ARG A C 1
ATOM 626 O O . ARG A 1 83 ? -17.711 -2.661 27.622 1.00 87.88 83 ARG A O 1
ATOM 633 N N . GLU A 1 84 ? -16.699 -0.902 26.635 1.00 90.00 84 GLU A N 1
ATOM 634 C CA . GLU A 1 84 ? -17.526 0.130 27.261 1.00 90.00 84 GLU A CA 1
ATOM 635 C C . GLU A 1 84 ? -19.013 -0.136 27.021 1.00 90.00 84 GLU A C 1
ATOM 637 O O . GLU A 1 84 ? -19.779 -0.212 27.975 1.00 90.00 84 GLU A O 1
ATOM 642 N N . ALA A 1 85 ? -19.425 -0.415 25.780 1.00 91.69 85 ALA A N 1
ATOM 643 C CA . ALA A 1 85 ? -20.815 -0.739 25.464 1.00 91.69 85 ALA A CA 1
ATOM 644 C C . ALA A 1 85 ? -21.348 -1.949 26.256 1.00 91.69 85 ALA A C 1
ATOM 646 O O . ALA A 1 85 ? -22.514 -1.969 26.647 1.00 91.69 85 ALA A O 1
ATOM 647 N N . ARG A 1 86 ? -20.504 -2.957 26.523 1.00 90.94 86 ARG A N 1
ATOM 648 C CA . ARG A 1 86 ? -20.879 -4.115 27.351 1.00 90.94 86 ARG A CA 1
ATOM 649 C C . ARG A 1 86 ? -21.011 -3.745 28.820 1.00 90.94 86 ARG A C 1
ATOM 651 O O . ARG A 1 86 ? -21.920 -4.242 29.476 1.00 90.94 86 ARG A O 1
ATOM 658 N N . ASP A 1 87 ? -20.135 -2.892 29.327 1.00 92.06 87 ASP A N 1
ATOM 659 C CA . ASP A 1 87 ? -20.177 -2.463 30.721 1.00 92.06 87 ASP A CA 1
ATOM 660 C C . ASP A 1 87 ? -21.383 -1.551 30.986 1.00 92.06 87 ASP A C 1
ATOM 662 O O . ASP A 1 87 ? -22.061 -1.725 31.997 1.00 92.06 87 ASP A O 1
ATOM 666 N N . TRP A 1 88 ? -21.729 -0.663 30.047 1.00 91.62 88 TRP A N 1
ATOM 667 C CA . TRP A 1 88 ? -22.980 0.104 30.082 1.00 91.62 88 TRP A CA 1
ATOM 668 C C . TRP A 1 88 ? -24.211 -0.808 30.036 1.00 91.62 88 TRP A C 1
ATOM 670 O O . TRP A 1 88 ? -25.133 -0.632 30.831 1.00 91.62 88 TRP A O 1
ATOM 680 N N . ARG A 1 89 ? -24.210 -1.835 29.171 1.00 92.19 89 ARG A N 1
ATOM 681 C CA . ARG A 1 89 ? -25.308 -2.814 29.092 1.00 92.19 89 ARG A CA 1
ATOM 682 C C . ARG A 1 89 ? -25.505 -3.558 30.417 1.00 92.19 89 ARG A C 1
ATOM 684 O O . ARG A 1 89 ? -26.624 -3.664 30.891 1.00 92.19 89 ARG A O 1
ATOM 691 N N . ARG A 1 90 ? -24.419 -4.010 31.054 1.00 93.12 90 ARG A N 1
ATOM 692 C CA . ARG A 1 90 ? -24.489 -4.708 32.352 1.00 93.12 90 ARG A CA 1
ATOM 693 C C . ARG A 1 90 ? -25.016 -3.823 33.476 1.00 93.12 90 ARG A C 1
ATOM 695 O O . ARG A 1 90 ? -25.676 -4.332 34.376 1.00 93.12 90 ARG A O 1
ATOM 702 N N . GLN A 1 91 ? -24.679 -2.535 33.461 1.00 93.31 91 GLN A N 1
ATOM 703 C CA . GLN A 1 91 ? -25.186 -1.582 34.448 1.00 93.31 91 GLN A CA 1
ATOM 704 C C . GLN A 1 91 ? -26.688 -1.358 34.268 1.00 93.31 91 GLN A C 1
ATOM 706 O O . GLN A 1 91 ? -27.414 -1.398 35.257 1.00 93.31 91 GLN A O 1
ATOM 711 N N . ALA A 1 92 ? -27.152 -1.213 33.023 1.00 93.62 92 ALA A N 1
ATOM 712 C CA . ALA A 1 92 ? -28.578 -1.139 32.717 1.00 93.62 92 ALA A CA 1
ATOM 713 C C . ALA A 1 92 ? -29.326 -2.402 33.181 1.00 93.62 92 ALA A C 1
ATOM 715 O O . ALA A 1 92 ? -30.279 -2.284 33.944 1.00 93.62 92 ALA A O 1
ATOM 716 N N . ASP A 1 93 ? -28.828 -3.596 32.835 1.00 93.25 93 ASP A N 1
ATOM 717 C CA . ASP A 1 93 ? -29.440 -4.869 33.249 1.00 93.25 93 ASP A CA 1
ATOM 718 C C . ASP A 1 93 ? -29.468 -5.030 34.784 1.00 93.25 93 ASP A C 1
ATOM 720 O O . ASP A 1 93 ? -30.392 -5.623 35.341 1.00 93.25 93 ASP A O 1
ATOM 724 N N . ARG A 1 94 ? -28.445 -4.531 35.498 1.00 93.00 94 ARG A N 1
ATOM 725 C CA . ARG A 1 94 ? -28.424 -4.536 36.971 1.00 93.00 94 ARG A CA 1
ATOM 726 C C . ARG A 1 94 ? -29.503 -3.632 37.551 1.00 93.00 94 ARG A C 1
ATOM 728 O O . ARG A 1 94 ? -30.241 -4.080 38.421 1.00 93.00 94 ARG A O 1
ATOM 735 N N . LEU A 1 95 ? -29.579 -2.394 37.067 1.00 92.38 95 LEU A N 1
ATOM 736 C CA . LEU A 1 95 ? -30.567 -1.416 37.519 1.00 92.38 95 LEU A CA 1
ATOM 737 C C . LEU A 1 95 ? -31.993 -1.907 37.251 1.00 92.38 95 LEU A C 1
ATOM 739 O O . LEU A 1 95 ? -32.855 -1.776 38.113 1.00 92.38 95 LEU A O 1
ATOM 743 N N . GLU A 1 96 ? -32.233 -2.528 36.096 1.00 92.56 96 GLU A N 1
ATOM 744 C CA . GLU A 1 96 ? -33.536 -3.098 35.744 1.00 92.56 96 GLU A CA 1
ATOM 745 C C . GLU A 1 96 ? -33.950 -4.218 36.713 1.00 92.56 96 GLU A C 1
ATOM 747 O O . GLU A 1 96 ? -35.064 -4.199 37.235 1.00 92.56 96 GLU A O 1
ATOM 752 N N . ARG A 1 97 ? -33.026 -5.125 37.065 1.00 90.50 97 ARG A N 1
ATOM 753 C CA . ARG A 1 97 ? -33.275 -6.175 38.072 1.00 90.50 97 ARG A CA 1
ATOM 754 C C . ARG A 1 97 ? -33.511 -5.620 39.473 1.00 90.50 97 ARG A C 1
ATOM 756 O O . ARG A 1 97 ? -34.341 -6.151 40.209 1.00 90.50 97 ARG A O 1
ATOM 763 N N . GLU A 1 98 ? -32.769 -4.586 39.866 1.00 90.88 98 GLU A N 1
ATOM 764 C CA . GLU A 1 98 ? -32.957 -3.923 41.160 1.00 90.88 98 GLU A CA 1
ATOM 765 C C . GLU A 1 98 ? -34.357 -3.298 41.236 1.00 90.88 98 GLU A C 1
ATOM 767 O O . GLU A 1 98 ? -35.076 -3.545 42.207 1.00 90.88 98 GLU A O 1
ATOM 772 N N . LEU A 1 99 ? -34.790 -2.601 40.178 1.00 90.56 99 LEU A N 1
ATOM 773 C CA . LEU A 1 99 ? -36.142 -2.046 40.066 1.00 90.56 99 LEU A CA 1
ATOM 774 C C . LEU A 1 99 ? -37.226 -3.133 40.096 1.00 90.56 99 LEU A C 1
ATOM 776 O O . LEU A 1 99 ? -38.197 -2.991 40.838 1.00 90.56 99 LEU A O 1
ATOM 780 N N . GLU A 1 100 ? -37.064 -4.233 39.354 1.00 88.50 100 GLU A N 1
ATOM 781 C CA . GLU A 1 100 ? -37.990 -5.376 39.388 1.00 88.50 100 GLU A CA 1
ATOM 782 C C . GLU A 1 100 ? -38.100 -5.990 40.788 1.00 88.50 100 GLU A C 1
ATOM 784 O O . GLU A 1 100 ? -39.204 -6.263 41.267 1.00 88.50 100 GLU A O 1
ATOM 789 N N . SER A 1 101 ? -36.972 -6.179 41.479 1.00 84.69 101 SER A N 1
ATOM 790 C CA . SER A 1 101 ? -36.953 -6.751 42.829 1.00 84.69 101 SER A CA 1
ATOM 791 C C . SER A 1 101 ? -37.609 -5.830 43.861 1.00 84.69 101 SER A C 1
ATOM 793 O O . SER A 1 101 ? -38.384 -6.302 44.696 1.00 84.69 101 SER A O 1
ATOM 795 N N . ALA A 1 102 ? -37.369 -4.519 43.764 1.00 84.25 102 ALA A N 1
ATOM 796 C CA . ALA A 1 102 ? -38.001 -3.518 44.613 1.00 84.25 102 ALA A CA 1
ATOM 797 C C . ALA A 1 102 ? -39.519 -3.477 44.383 1.00 84.25 102 ALA A C 1
ATOM 799 O O . ALA A 1 102 ? -40.285 -3.516 45.344 1.00 84.25 102 ALA A O 1
ATOM 800 N N . ASN A 1 103 ? -39.959 -3.497 43.122 1.00 83.38 103 ASN A N 1
ATOM 801 C CA . ASN A 1 103 ? -41.377 -3.507 42.767 1.00 83.38 103 ASN A CA 1
ATOM 802 C C . ASN A 1 103 ? -42.072 -4.797 43.247 1.00 83.38 103 ASN A C 1
ATOM 804 O O . ASN A 1 103 ? -43.142 -4.747 43.849 1.00 83.38 103 ASN A O 1
ATOM 808 N N . THR A 1 104 ? -41.409 -5.950 43.102 1.00 79.00 104 THR A N 1
ATOM 809 C CA . THR A 1 104 ? -41.912 -7.251 43.584 1.00 79.00 104 THR A CA 1
ATOM 810 C C . THR A 1 104 ? -42.032 -7.291 45.112 1.00 79.00 104 THR A C 1
ATOM 812 O O . THR A 1 104 ? -43.008 -7.820 45.646 1.00 79.00 104 THR A O 1
ATOM 815 N N . ALA A 1 105 ? -41.067 -6.716 45.838 1.00 75.12 105 ALA A N 1
ATOM 816 C CA . ALA A 1 105 ? -41.119 -6.607 47.296 1.00 75.12 105 ALA A CA 1
ATOM 817 C C . ALA A 1 105 ? -42.258 -5.687 47.763 1.00 75.12 105 ALA A C 1
ATOM 819 O O . ALA A 1 105 ? -42.898 -5.969 48.774 1.00 75.12 105 ALA A O 1
ATOM 820 N N . GLN A 1 106 ? -42.542 -4.629 47.003 1.00 69.38 106 GLN A N 1
ATOM 821 C CA . GLN A 1 106 ? -43.630 -3.689 47.269 1.00 69.38 106 GLN A CA 1
ATOM 822 C C . GLN A 1 106 ? -45.013 -4.275 46.925 1.00 69.38 106 GLN A C 1
ATOM 824 O O . GLN A 1 106 ? -46.002 -3.938 47.571 1.00 69.38 106 GLN A O 1
ATOM 829 N N . GLN A 1 107 ? -45.083 -5.177 45.940 1.00 65.62 107 GLN A N 1
ATOM 830 C CA . GLN A 1 107 ? -46.309 -5.865 45.521 1.00 65.62 107 GLN A CA 1
ATOM 831 C C . GLN A 1 107 ? -46.656 -7.110 46.336 1.00 65.62 107 GLN A C 1
ATOM 833 O O . GLN A 1 107 ? -47.786 -7.576 46.216 1.00 65.62 107 GLN A O 1
ATOM 838 N N . ARG A 1 108 ? -45.749 -7.655 47.162 1.00 56.38 108 ARG A N 1
ATOM 839 C CA . ARG A 1 108 ? -46.081 -8.758 48.077 1.00 56.38 108 ARG A CA 1
ATOM 840 C C . ARG A 1 108 ? -47.032 -8.214 49.160 1.00 56.38 108 ARG A C 1
ATOM 842 O O . ARG A 1 108 ? -46.562 -7.517 50.061 1.00 56.38 108 ARG A O 1
ATOM 849 N N . PRO A 1 109 ? -48.349 -8.502 49.108 1.00 59.09 109 PRO A N 1
ATOM 850 C CA . PRO A 1 109 ? -49.280 -8.016 50.114 1.00 59.09 109 PRO A CA 1
ATOM 851 C C . PRO A 1 109 ? -48.899 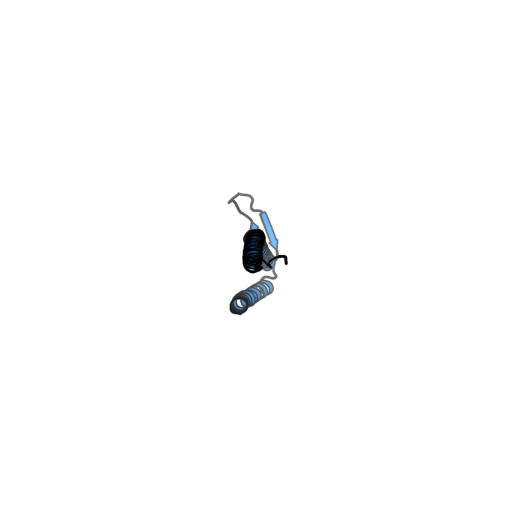-8.666 51.440 1.00 59.09 109 PRO A C 1
ATOM 853 O O . PRO A 1 109 ? -48.558 -9.852 51.471 1.00 59.09 109 PRO A O 1
ATOM 856 N N . GLN A 1 110 ? -48.932 -7.895 52.525 1.00 60.44 110 GLN A N 1
ATOM 857 C CA . GLN A 1 110 ? -48.801 -8.437 53.872 1.00 60.44 110 GLN A CA 1
ATOM 858 C C . GLN A 1 110 ? -49.992 -9.374 54.089 1.00 60.44 110 GLN A C 1
ATOM 860 O O . GLN A 1 110 ? -51.094 -8.916 54.373 1.00 60.44 110 GLN A O 1
ATOM 865 N N . LEU A 1 111 ? -49.793 -10.672 53.854 1.00 63.19 111 LEU A N 1
ATOM 866 C CA . LEU A 1 111 ? -50.763 -11.691 54.225 1.00 63.19 111 LEU A CA 1
ATOM 867 C C . LEU A 1 111 ? -50.818 -11.676 55.754 1.00 63.19 111 LEU A C 1
ATOM 869 O O . LEU A 1 111 ? -49.789 -11.957 56.379 1.00 63.19 111 LEU A O 1
ATOM 873 N N . PRO A 1 112 ? -51.958 -11.292 56.358 1.00 52.91 112 PRO A N 1
ATOM 874 C CA . PRO A 1 112 ? -52.116 -11.367 57.796 1.00 52.91 112 PRO A CA 1
ATOM 875 C C . PRO A 1 112 ? -51.939 -12.833 58.182 1.00 52.91 112 PRO A C 1
ATOM 877 O O . PRO A 1 112 ? -52.593 -13.707 57.613 1.00 52.91 112 PRO A O 1
ATOM 880 N N . ALA A 1 113 ? -50.997 -13.097 59.081 1.00 59.16 113 ALA A N 1
ATOM 881 C CA . ALA A 1 113 ? -50.895 -14.397 59.714 1.00 59.16 113 ALA A CA 1
ATOM 882 C C . ALA A 1 113 ? -52.109 -14.532 60.641 1.00 59.16 113 ALA A C 1
ATOM 884 O O . ALA A 1 113 ? -52.155 -13.872 61.680 1.00 59.16 113 ALA A O 1
ATOM 885 N N . GLU A 1 114 ? -53.102 -15.303 60.199 1.00 49.88 114 GLU A N 1
ATOM 886 C CA . GLU A 1 114 ? -54.152 -15.858 61.062 1.00 49.88 114 GLU A CA 1
ATOM 887 C C . GLU A 1 114 ? -53.625 -17.065 61.845 1.00 49.88 114 GLU A C 1
ATOM 889 O O . GLU A 1 114 ? -52.801 -17.827 61.279 1.00 49.88 114 GLU A O 1
#

InterPro domains:
  IPR010445 Lipopolysaccharide assembly protein A domain [PF06305] (44-99)

Sequence (114 aa):
MTRKLVLGLVIIPLGLALIALAVVNRGPAELILDPFGGDQGYMVEAPLFLFLLCAFALGLLIGGFASWINQGKWRRTARAEAREARDWRRQADRLERELESANTAQQRPQLPAE

Secondary structure (DSSP, 8-state):
-HHHHHHHHHHHHHHHHHHHHHHHT-SEEEEEE-SS--S-PEEEEEEHHHHHHHHHHHHHHHHHHHHHHHHHHHHHHHHHHHHHHHHHHHHHH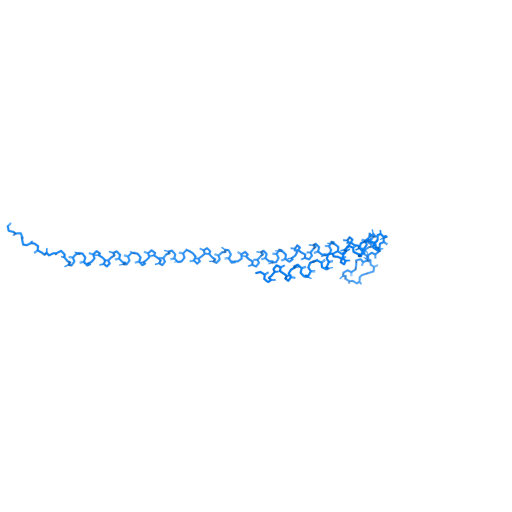HHHHHHHHHHHHHHS------

Foldseek 3Di:
DVVVVVCCVPVVVVVVVLVVLCVVQVAWDWDFADPDPDPDTDIDIDGPSVVVVVVVVVVVVVVVVVVCVVVVVVVVVVVVVVVVVVVVVVVVVVVVVVVVVVVVVVPPPPPPDD

pLDDT: mean 85.59, std 9.68, range [49.88, 97.0]